Protein AF-A0A1T4N4K0-F1 (afdb_monomer_lite)

Structure (mmCIF, N/CA/C/O backbone):
data_AF-A0A1T4N4K0-F1
#
_entry.id   AF-A0A1T4N4K0-F1
#
loop_
_atom_site.group_PDB
_atom_site.id
_atom_site.type_symbol
_atom_site.label_atom_id
_atom_site.label_alt_id
_atom_site.label_comp_id
_atom_site.label_asym_id
_atom_site.label_entity_id
_atom_site.label_seq_id
_atom_site.pdbx_PDB_ins_code
_atom_site.Cartn_x
_atom_site.Cartn_y
_atom_site.Cartn_z
_atom_site.occupancy
_atom_site.B_iso_or_equiv
_atom_site.auth_seq_id
_atom_site.auth_comp_id
_atom_site.auth_asym_id
_atom_site.auth_atom_id
_atom_site.pdbx_PDB_model_num
ATOM 1 N N . MET A 1 1 ? 16.047 9.410 -32.345 1.00 63.44 1 MET A N 1
ATOM 2 C CA . MET A 1 1 ? 17.255 8.816 -31.727 1.00 63.44 1 MET A CA 1
ATOM 3 C C . MET A 1 1 ? 17.558 7.516 -32.441 1.00 63.44 1 MET A C 1
ATOM 5 O O . MET A 1 1 ? 16.648 6.710 -32.586 1.00 63.44 1 MET A O 1
ATOM 9 N N . LYS A 1 2 ? 18.787 7.338 -32.927 1.00 84.19 2 LYS A N 1
ATOM 10 C CA . LYS A 1 2 ? 19.249 6.075 -33.510 1.00 84.19 2 LYS A CA 1
ATOM 11 C C . LYS A 1 2 ? 19.879 5.266 -32.375 1.00 84.19 2 LYS A C 1
ATOM 13 O O . LYS A 1 2 ? 20.742 5.797 -31.690 1.00 84.19 2 LYS A O 1
ATOM 18 N N . ILE A 1 3 ? 19.376 4.059 -32.125 1.00 88.56 3 ILE A N 1
ATOM 19 C CA . ILE A 1 3 ? 19.920 3.166 -31.094 1.00 88.56 3 ILE A CA 1
ATOM 20 C C . ILE A 1 3 ? 21.152 2.488 -31.689 1.00 88.56 3 ILE A C 1
ATOM 22 O O . ILE A 1 3 ? 21.042 1.756 -32.675 1.00 88.56 3 ILE A O 1
ATOM 26 N N . GLU A 1 4 ? 22.315 2.756 -31.111 1.00 93.56 4 GLU A N 1
ATOM 27 C CA . GLU A 1 4 ? 23.587 2.176 -31.536 1.00 93.56 4 GLU A CA 1
ATOM 28 C C . GLU A 1 4 ? 23.813 0.802 -30.879 1.00 93.56 4 GLU A C 1
ATOM 30 O O . GLU A 1 4 ? 23.153 0.420 -29.909 1.00 93.56 4 GLU A O 1
ATOM 35 N N . LYS A 1 5 ? 24.793 0.030 -31.368 1.00 90.31 5 LYS A N 1
ATOM 36 C CA . LYS A 1 5 ? 25.107 -1.308 -30.818 1.00 90.31 5 LYS A CA 1
ATOM 37 C C . LYS A 1 5 ? 25.451 -1.275 -29.318 1.00 90.31 5 LYS A C 1
ATOM 39 O O . LYS A 1 5 ? 25.153 -2.219 -28.590 1.00 90.31 5 LYS A O 1
ATOM 44 N N . ARG A 1 6 ? 26.055 -0.178 -28.847 1.00 91.81 6 ARG A N 1
ATOM 45 C CA . ARG A 1 6 ? 26.357 0.049 -27.424 1.00 91.81 6 ARG A CA 1
ATOM 46 C C . ARG A 1 6 ? 25.089 0.228 -26.584 1.00 91.81 6 ARG A C 1
ATOM 48 O O . ARG A 1 6 ? 25.030 -0.276 -25.466 1.00 91.81 6 ARG A O 1
ATOM 55 N N . ASP A 1 7 ? 24.076 0.885 -27.136 1.00 92.31 7 ASP A N 1
ATOM 56 C CA . ASP A 1 7 ? 22.807 1.118 -26.446 1.00 92.31 7 ASP A CA 1
ATOM 57 C C . ASP A 1 7 ? 22.040 -0.198 -26.277 1.00 92.31 7 ASP A C 1
ATOM 59 O O . ASP A 1 7 ? 21.467 -0.447 -25.221 1.00 92.31 7 ASP A O 1
ATOM 63 N N . TRP A 1 8 ? 22.118 -1.098 -27.264 1.00 94.69 8 TRP A N 1
ATOM 64 C CA . TRP A 1 8 ? 21.574 -2.456 -27.154 1.00 94.69 8 TRP A CA 1
ATOM 65 C C . TRP A 1 8 ? 22.189 -3.261 -26.009 1.00 94.69 8 TRP A C 1
ATOM 67 O O . TRP A 1 8 ? 21.462 -3.944 -25.288 1.00 94.69 8 TRP A O 1
ATOM 77 N N . PHE A 1 9 ? 23.506 -3.160 -25.805 1.00 95.25 9 PHE A N 1
ATOM 78 C CA . PHE A 1 9 ? 24.168 -3.822 -24.678 1.00 95.25 9 PHE A CA 1
ATOM 79 C C . PHE A 1 9 ? 23.687 -3.259 -23.334 1.00 95.25 9 PHE A C 1
ATOM 81 O O . PHE A 1 9 ? 23.396 -4.016 -22.409 1.00 95.25 9 PHE A O 1
ATOM 88 N N . PHE A 1 10 ? 23.536 -1.936 -23.241 1.00 95.56 10 PHE A N 1
ATOM 89 C CA . PHE A 1 10 ? 23.017 -1.289 -22.037 1.00 95.56 10 PHE A CA 1
ATOM 90 C C . PHE A 1 10 ? 21.560 -1.681 -21.752 1.00 95.56 10 PHE A C 1
ATOM 92 O O . PHE A 1 10 ? 21.225 -2.034 -20.622 1.00 95.56 10 PHE A O 1
ATOM 99 N N . ILE A 1 11 ? 20.702 -1.696 -22.777 1.00 96.38 11 ILE A N 1
ATOM 100 C CA . ILE A 1 11 ? 19.305 -2.133 -22.655 1.00 96.38 11 ILE A CA 1
ATOM 101 C C . ILE A 1 11 ? 19.243 -3.594 -22.196 1.00 96.38 11 ILE A C 1
ATOM 103 O O . ILE A 1 11 ? 18.504 -3.904 -21.263 1.00 96.38 11 ILE A O 1
ATOM 107 N N . ALA A 1 12 ? 20.043 -4.482 -22.793 1.00 96.56 12 ALA A N 1
ATOM 108 C CA . ALA A 1 12 ? 20.096 -5.890 -22.402 1.00 96.56 12 ALA A CA 1
ATOM 109 C C . ALA A 1 12 ? 20.512 -6.063 -20.930 1.00 96.56 12 ALA A C 1
ATOM 111 O O . ALA A 1 12 ? 19.898 -6.850 -20.204 1.00 96.56 12 ALA A O 1
ATOM 112 N N . LEU A 1 13 ? 21.497 -5.289 -20.462 1.00 97.19 13 LEU A N 1
ATOM 113 C CA . LEU A 1 13 ? 21.915 -5.288 -19.060 1.00 97.19 13 LEU A CA 1
ATOM 114 C C . LEU A 1 13 ? 20.778 -4.839 -18.129 1.00 97.19 13 LEU A C 1
ATOM 116 O O . LEU A 1 13 ? 20.490 -5.519 -17.144 1.00 97.19 13 LEU A O 1
ATOM 120 N N . VAL A 1 14 ? 20.098 -3.736 -18.454 1.00 97.50 14 VAL A N 1
ATOM 121 C CA . VAL A 1 14 ? 18.969 -3.221 -17.659 1.00 97.50 14 VAL A CA 1
ATOM 122 C C . VAL A 1 14 ? 17.832 -4.241 -17.592 1.00 97.50 14 VAL A C 1
ATOM 124 O O . VAL A 1 14 ? 17.326 -4.519 -16.505 1.00 97.50 14 VAL A O 1
ATOM 127 N N . VAL A 1 15 ? 17.459 -4.843 -18.724 1.00 97.75 15 VAL A N 1
ATOM 128 C CA . VAL A 1 15 ? 16.416 -5.881 -18.780 1.00 97.75 15 VAL A CA 1
ATOM 129 C C . VAL A 1 15 ? 16.810 -7.097 -17.942 1.00 97.75 15 VAL A C 1
ATOM 131 O O . VAL A 1 15 ? 15.979 -7.610 -17.195 1.00 97.75 15 VAL A O 1
ATOM 134 N N . THR A 1 16 ? 18.075 -7.519 -18.001 1.00 97.81 16 THR A N 1
ATOM 135 C CA . THR A 1 16 ? 18.582 -8.649 -17.207 1.00 97.81 16 THR A CA 1
ATOM 136 C C . THR A 1 16 ? 18.484 -8.365 -15.710 1.00 97.81 16 THR A C 1
ATOM 138 O O . THR A 1 16 ? 17.950 -9.182 -14.960 1.00 97.81 16 THR A O 1
ATOM 141 N N . ILE A 1 17 ? 18.936 -7.187 -15.270 1.00 97.69 17 ILE A N 1
ATOM 142 C CA . ILE A 1 17 ? 18.845 -6.770 -13.865 1.00 97.69 17 ILE A CA 1
ATOM 143 C C . ILE A 1 17 ? 17.378 -6.739 -13.410 1.00 97.69 17 ILE A C 1
ATOM 145 O O . ILE A 1 17 ? 17.048 -7.305 -12.367 1.00 97.69 17 ILE A O 1
ATOM 149 N N . LEU A 1 18 ? 16.481 -6.139 -14.199 1.00 97.19 18 LEU A N 1
ATOM 150 C CA . LEU A 1 18 ? 15.049 -6.087 -13.884 1.00 97.19 18 LEU A CA 1
ATOM 151 C C . LEU A 1 18 ? 14.425 -7.486 -13.786 1.00 97.19 18 LEU A C 1
ATOM 153 O O . LEU A 1 18 ? 13.670 -7.743 -12.848 1.00 97.19 18 LEU A O 1
ATOM 157 N N . ALA A 1 19 ? 14.763 -8.397 -14.700 1.00 96.25 19 ALA A N 1
ATOM 158 C CA . ALA A 1 19 ? 14.277 -9.775 -14.671 1.00 96.25 19 ALA A CA 1
ATOM 159 C C . ALA A 1 19 ? 14.708 -10.504 -13.388 1.00 96.25 19 ALA A C 1
ATOM 161 O O . ALA A 1 19 ? 13.880 -11.161 -12.752 1.00 96.25 19 ALA A O 1
ATOM 162 N N . ILE A 1 20 ? 15.965 -10.329 -12.958 1.00 96.88 20 ILE A N 1
ATOM 163 C CA . ILE A 1 20 ? 16.469 -10.890 -11.696 1.00 96.88 20 ILE A CA 1
ATOM 164 C C . ILE A 1 20 ? 15.688 -10.324 -10.509 1.00 96.88 20 ILE A C 1
ATOM 166 O O . ILE A 1 20 ? 15.195 -11.095 -9.687 1.00 96.88 20 ILE A O 1
ATOM 170 N N . PHE A 1 21 ? 15.523 -8.998 -10.428 1.00 95.00 21 PHE A N 1
ATOM 171 C CA . PHE A 1 21 ? 14.765 -8.365 -9.342 1.00 95.00 21 PHE A CA 1
ATOM 172 C C . PHE A 1 21 ? 13.329 -8.884 -9.258 1.00 95.00 21 PHE A C 1
ATOM 174 O O . PHE A 1 21 ? 12.842 -9.168 -8.162 1.00 95.00 21 PHE A O 1
ATOM 181 N N . ILE A 1 22 ? 12.658 -9.045 -10.399 1.00 90.75 22 ILE A N 1
ATOM 182 C CA . ILE A 1 22 ? 11.299 -9.590 -10.448 1.00 90.75 22 ILE A CA 1
ATOM 183 C C . ILE A 1 22 ? 11.293 -11.038 -9.943 1.00 90.75 22 ILE A C 1
ATOM 185 O O . ILE A 1 22 ? 10.469 -11.364 -9.086 1.00 90.75 22 ILE A O 1
ATOM 189 N N . ALA A 1 23 ? 12.244 -11.867 -10.387 1.00 91.94 23 ALA A N 1
ATOM 190 C CA . ALA A 1 23 ? 12.350 -13.268 -9.982 1.00 91.94 23 ALA A CA 1
ATOM 191 C C . ALA A 1 23 ? 12.575 -13.444 -8.466 1.00 91.94 23 ALA A C 1
ATOM 193 O O . ALA A 1 23 ? 12.012 -14.363 -7.872 1.00 91.94 23 ALA A O 1
ATOM 194 N N . ILE A 1 24 ? 13.342 -12.554 -7.823 1.00 92.88 24 ILE A N 1
ATOM 195 C CA . ILE A 1 24 ? 13.648 -12.644 -6.381 1.00 92.88 24 ILE A CA 1
ATOM 196 C C . ILE A 1 24 ? 12.666 -11.887 -5.474 1.00 92.88 24 ILE A C 1
ATOM 198 O O . ILE A 1 24 ? 12.667 -12.118 -4.265 1.00 92.88 24 ILE A O 1
ATOM 202 N N . SER A 1 25 ? 11.838 -10.984 -6.015 1.00 84.19 25 SER A N 1
ATOM 203 C CA . SER A 1 25 ? 10.990 -10.083 -5.208 1.00 84.19 25 SER A CA 1
ATOM 204 C C . SER A 1 25 ? 9.980 -10.802 -4.299 1.00 84.19 25 SER A C 1
ATOM 206 O O . SER A 1 25 ? 9.614 -10.271 -3.249 1.00 84.19 25 SER A O 1
ATOM 208 N N . GLY A 1 26 ? 9.596 -12.038 -4.643 1.00 79.81 26 GLY A N 1
ATOM 209 C CA . GLY A 1 26 ? 8.751 -12.902 -3.818 1.00 79.81 26 GLY A CA 1
ATOM 210 C C . GLY A 1 26 ? 7.329 -12.368 -3.591 1.00 79.81 26 GLY A C 1
ATOM 211 O O . GLY A 1 26 ? 6.919 -11.336 -4.115 1.00 79.81 26 GLY A O 1
ATOM 212 N N . LYS A 1 27 ? 6.538 -13.105 -2.800 1.00 75.12 27 LYS A N 1
ATOM 213 C CA . LYS A 1 27 ? 5.199 -12.668 -2.365 1.00 75.12 27 LYS A CA 1
ATOM 214 C C . LYS A 1 27 ? 5.298 -11.771 -1.132 1.00 75.12 27 LYS A C 1
ATOM 216 O O . LYS A 1 27 ? 6.215 -11.906 -0.321 1.00 75.12 27 LYS A O 1
ATOM 221 N N . GLU A 1 28 ? 4.316 -10.887 -0.970 1.00 73.00 28 GLU A N 1
ATOM 222 C CA . GLU A 1 28 ? 4.178 -10.058 0.228 1.00 73.00 28 GLU A CA 1
ATOM 223 C C . GLU A 1 28 ? 4.105 -10.938 1.479 1.00 73.00 28 GLU A C 1
ATOM 225 O O . GLU A 1 28 ? 3.283 -11.847 1.564 1.00 73.00 28 GLU A O 1
ATOM 230 N N . LYS A 1 29 ? 4.985 -10.678 2.449 1.00 78.25 29 LYS A N 1
ATOM 231 C CA . LYS A 1 29 ? 5.087 -11.479 3.682 1.00 78.25 29 LYS A CA 1
ATOM 232 C C . LYS A 1 29 ? 4.242 -10.928 4.834 1.00 78.25 29 LYS A C 1
ATOM 234 O O . LYS A 1 29 ? 4.162 -11.534 5.897 1.00 78.25 29 LYS A O 1
ATOM 239 N N . THR A 1 30 ? 3.660 -9.750 4.656 1.00 87.88 30 THR A N 1
ATOM 240 C CA . THR A 1 30 ? 2.992 -8.973 5.700 1.00 87.88 30 THR A CA 1
ATOM 241 C C . THR A 1 30 ? 1.481 -9.168 5.640 1.00 87.88 30 THR A C 1
ATOM 243 O O . THR A 1 30 ? 0.903 -9.388 4.579 1.00 87.88 30 THR A O 1
ATOM 246 N N . LYS A 1 31 ? 0.814 -9.075 6.796 1.00 91.12 31 LYS A N 1
ATOM 247 C CA . LYS A 1 31 ? -0.653 -9.126 6.846 1.00 91.12 31 LYS A CA 1
ATOM 248 C C . LYS A 1 31 ? -1.236 -7.809 6.317 1.00 91.12 31 LYS A C 1
ATOM 250 O O . LYS A 1 31 ? -0.781 -6.755 6.772 1.00 91.12 31 LYS A O 1
ATOM 255 N N . PRO A 1 32 ? -2.218 -7.830 5.403 1.00 93.94 32 PRO A N 1
ATOM 256 C CA . PRO A 1 32 ? -2.890 -6.612 4.976 1.00 93.94 32 PRO A CA 1
ATOM 257 C C . PRO A 1 32 ? -3.758 -6.032 6.099 1.00 93.94 32 PRO A C 1
ATOM 259 O O . PRO A 1 32 ? -4.100 -6.723 7.062 1.00 93.94 32 PRO A O 1
ATOM 262 N N . VAL A 1 33 ? -4.133 -4.761 5.961 1.00 93.94 33 VAL A N 1
ATOM 263 C CA . VAL A 1 33 ? -5.101 -4.127 6.866 1.00 93.94 33 VAL A CA 1
ATOM 264 C C . VAL A 1 33 ? -6.486 -4.722 6.593 1.00 93.94 33 VAL A C 1
ATOM 266 O O . VAL A 1 33 ? -6.910 -4.717 5.437 1.00 93.94 33 VAL A O 1
ATOM 269 N N . PRO A 1 34 ? -7.225 -5.209 7.603 1.00 93.50 34 PRO A N 1
ATOM 270 C CA . PRO A 1 34 ? -8.572 -5.733 7.395 1.00 93.50 34 PRO A CA 1
ATOM 271 C C . PRO A 1 34 ? -9.495 -4.667 6.799 1.00 93.50 34 PRO A C 1
ATOM 273 O O . PRO A 1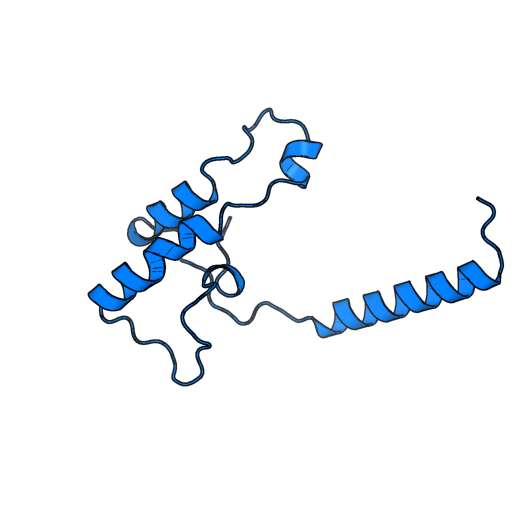 34 ? -9.488 -3.533 7.262 1.00 93.50 34 PRO A O 1
ATOM 276 N N . ASN A 1 35 ? -10.311 -5.011 5.804 1.00 93.31 35 ASN A N 1
ATOM 277 C CA . ASN A 1 35 ? -11.380 -4.127 5.333 1.00 93.31 35 ASN A CA 1
ATOM 278 C C . ASN A 1 35 ? -12.675 -4.468 6.075 1.00 93.31 35 ASN A C 1
ATOM 280 O O . ASN A 1 35 ? -13.480 -5.276 5.622 1.00 93.31 35 ASN A O 1
ATOM 284 N N . ASN A 1 36 ? -12.814 -3.922 7.282 1.00 94.38 36 ASN A N 1
ATOM 285 C CA . ASN A 1 36 ? -13.974 -4.122 8.145 1.00 94.38 36 ASN A CA 1
ATOM 286 C C . ASN A 1 36 ? -14.401 -2.799 8.794 1.00 94.38 36 ASN A C 1
ATOM 288 O O . ASN A 1 36 ? -13.729 -1.777 8.645 1.00 94.38 36 ASN A O 1
ATOM 292 N N . ALA A 1 37 ? -15.510 -2.824 9.536 1.00 95.25 37 ALA A N 1
ATOM 293 C CA . ALA A 1 37 ? -16.062 -1.635 10.185 1.00 95.25 37 ALA A CA 1
ATOM 294 C C . ALA A 1 37 ? -15.030 -0.892 11.057 1.00 95.25 37 ALA A C 1
ATOM 296 O O . ALA A 1 37 ? -14.952 0.331 10.997 1.00 95.25 37 ALA A O 1
ATOM 297 N N . THR A 1 38 ? -14.180 -1.618 11.791 1.00 94.75 38 THR A N 1
ATOM 298 C CA . THR A 1 38 ? -13.143 -1.042 12.664 1.00 94.75 38 THR A CA 1
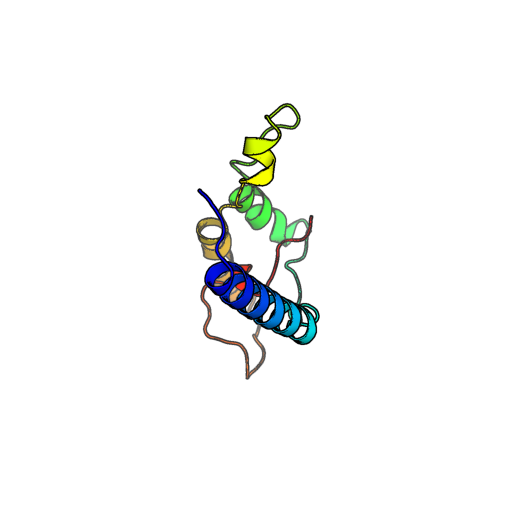ATOM 299 C C . THR A 1 38 ? -12.070 -0.268 11.895 1.00 94.75 38 THR A C 1
ATOM 301 O O . THR A 1 38 ? -11.571 0.741 12.383 1.00 94.75 38 THR A O 1
ATOM 304 N N . HIS A 1 39 ? -11.707 -0.712 10.690 1.00 95.00 39 HIS A N 1
ATOM 305 C CA . HIS A 1 39 ? -10.623 -0.111 9.902 1.00 95.00 39 HIS A CA 1
ATOM 306 C C . HIS A 1 39 ? -11.122 0.824 8.797 1.00 95.00 39 HIS A C 1
ATOM 308 O O . HIS A 1 39 ? -10.311 1.434 8.098 1.00 95.00 39 HIS A O 1
ATOM 314 N N . LYS A 1 40 ? -12.442 0.968 8.636 1.00 94.50 40 LYS A N 1
ATOM 315 C CA . LYS A 1 40 ? -13.067 1.712 7.537 1.00 94.50 40 LYS A CA 1
ATOM 316 C C . LYS A 1 40 ? -12.546 3.146 7.406 1.00 94.50 40 LYS A C 1
ATOM 318 O O . LYS A 1 40 ? -12.242 3.581 6.300 1.00 94.50 40 LYS A O 1
ATOM 323 N N . GLN A 1 41 ? -12.344 3.839 8.527 1.00 93.94 41 GLN A N 1
ATOM 324 C CA . GL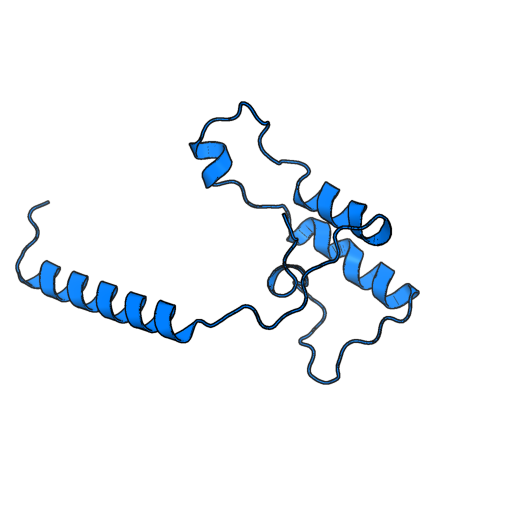N A 1 41 ? -11.808 5.204 8.545 1.00 93.94 41 GLN A CA 1
ATOM 325 C C . GLN A 1 41 ? -10.449 5.314 7.831 1.00 93.94 41 GLN A C 1
ATOM 327 O O . GLN A 1 41 ? -10.199 6.276 7.108 1.00 93.94 41 GLN A O 1
ATOM 332 N N . VAL A 1 42 ? -9.571 4.317 7.978 1.00 94.81 42 VAL A N 1
ATOM 333 C CA . VAL A 1 42 ? -8.253 4.303 7.319 1.00 94.81 42 VAL A CA 1
ATOM 334 C C . VAL A 1 42 ? -8.416 4.217 5.798 1.00 94.81 42 VAL A C 1
ATOM 336 O O . VAL A 1 42 ? -7.713 4.910 5.062 1.00 94.81 42 VAL A O 1
ATOM 339 N N . TYR A 1 43 ? -9.371 3.414 5.319 1.00 95.12 43 TYR A N 1
ATOM 340 C CA . TYR A 1 43 ? -9.696 3.310 3.895 1.00 95.12 43 TYR A CA 1
ATOM 341 C C . TYR A 1 43 ? -10.287 4.608 3.354 1.00 95.12 43 TYR A C 1
ATOM 343 O O . TYR A 1 43 ? -9.822 5.108 2.331 1.00 95.12 43 TYR A O 1
ATOM 351 N N . GLU A 1 44 ? -11.260 5.185 4.055 1.00 94.56 44 GLU A N 1
ATOM 352 C CA . GLU A 1 44 ? -11.908 6.434 3.648 1.00 94.56 44 GLU A CA 1
ATOM 353 C C . GLU A 1 44 ? -10.890 7.573 3.522 1.00 94.56 44 GLU A C 1
ATOM 355 O O . GLU A 1 44 ? -10.884 8.287 2.522 1.00 94.56 44 GLU A O 1
ATOM 360 N N . ILE A 1 45 ? -9.958 7.697 4.469 1.00 94.62 45 ILE A N 1
ATOM 361 C CA . ILE A 1 45 ? -8.911 8.726 4.419 1.00 94.62 45 ILE A CA 1
ATOM 362 C C . ILE A 1 45 ? -7.911 8.439 3.296 1.00 94.62 45 ILE A C 1
ATOM 364 O O . ILE A 1 45 ? -7.560 9.346 2.538 1.00 94.62 45 ILE A O 1
ATOM 368 N N . ALA A 1 46 ? -7.475 7.186 3.140 1.00 95.19 46 ALA A N 1
ATOM 369 C CA . ALA A 1 46 ? -6.525 6.819 2.094 1.00 95.19 46 ALA A CA 1
ATOM 370 C C . ALA A 1 46 ? -7.095 7.037 0.681 1.00 95.19 46 ALA A C 1
ATOM 372 O O . ALA A 1 46 ? -6.351 7.427 -0.223 1.00 95.19 46 ALA A O 1
ATOM 373 N N . TYR A 1 47 ? -8.396 6.809 0.489 1.00 94.00 47 TYR A N 1
ATOM 374 C CA . TYR A 1 47 ? -9.076 6.894 -0.805 1.00 94.00 47 TYR A CA 1
ATOM 375 C C . TYR A 1 47 ? -9.964 8.135 -0.964 1.00 94.00 47 TYR A C 1
ATOM 377 O O . TYR A 1 47 ? -10.657 8.249 -1.970 1.00 94.00 47 TYR A O 1
ATOM 385 N N . LYS A 1 48 ? -9.898 9.109 -0.047 1.00 93.56 48 LYS A N 1
ATOM 386 C CA . LYS A 1 48 ? -10.721 10.334 -0.083 1.00 93.56 48 LYS A CA 1
ATOM 387 C C . LYS A 1 48 ? -10.656 11.079 -1.422 1.00 93.56 48 LYS A C 1
ATOM 389 O O . LYS A 1 48 ? -11.646 11.646 -1.863 1.00 93.56 48 LYS A O 1
ATOM 394 N N . ASN A 1 49 ? -9.490 11.060 -2.068 1.00 91.88 49 ASN A N 1
ATOM 395 C CA . ASN A 1 49 ? -9.238 11.728 -3.348 1.00 91.88 49 ASN A CA 1
ATOM 396 C C . ASN A 1 49 ? -9.201 10.744 -4.529 1.00 91.88 49 ASN A C 1
ATOM 398 O O . ASN A 1 49 ? -8.573 11.032 -5.553 1.00 91.88 49 ASN A O 1
ATOM 402 N N . ALA A 1 50 ? -9.791 9.555 -4.373 1.00 92.44 50 ALA A N 1
ATOM 403 C CA . ALA A 1 50 ? -9.835 8.569 -5.438 1.00 92.44 50 ALA A CA 1
ATOM 404 C C . ALA A 1 50 ? -10.575 9.140 -6.659 1.00 92.44 50 ALA A C 1
ATOM 406 O O . ALA A 1 50 ? -11.584 9.832 -6.510 1.00 92.44 50 ALA A O 1
ATOM 407 N N . PRO A 1 51 ? -10.074 8.886 -7.879 1.00 92.88 51 PRO A N 1
ATOM 408 C CA . PRO A 1 51 ? -10.764 9.301 -9.086 1.00 92.88 51 PRO A CA 1
ATOM 409 C C . PRO A 1 51 ? -12.141 8.636 -9.169 1.00 92.88 51 PRO A C 1
ATOM 411 O O . PRO A 1 51 ? -12.283 7.452 -8.866 1.00 92.88 51 PRO A O 1
ATOM 414 N N . ALA A 1 52 ? -13.136 9.400 -9.619 1.00 90.81 52 ALA A N 1
ATOM 415 C CA . ALA A 1 52 ? -14.478 8.898 -9.872 1.00 90.81 52 ALA A CA 1
ATOM 416 C C . ALA A 1 52 ? -14.487 7.804 -10.959 1.00 90.81 52 ALA A C 1
ATOM 418 O O . ALA A 1 52 ? -13.527 7.631 -11.724 1.00 90.81 52 ALA A O 1
ATOM 419 N N . ALA A 1 53 ? -15.583 7.044 -11.021 1.00 89.94 53 ALA A N 1
ATOM 420 C CA . ALA A 1 53 ? -15.726 5.910 -11.934 1.00 89.94 53 ALA A CA 1
ATOM 421 C C . ALA A 1 53 ? -15.622 6.313 -13.417 1.00 89.94 53 ALA A C 1
ATOM 423 O O . ALA A 1 53 ? -15.174 5.512 -14.235 1.00 89.94 53 ALA A O 1
ATOM 424 N N . ASP A 1 54 ? -15.937 7.560 -13.753 1.00 94.25 54 ASP A N 1
ATOM 425 C CA . ASP A 1 54 ? -15.873 8.168 -15.086 1.00 94.25 54 ASP A CA 1
ATOM 426 C C . ASP A 1 54 ? -14.526 8.854 -15.395 1.00 94.25 54 ASP A C 1
ATOM 428 O O . ASP A 1 54 ? -14.288 9.282 -16.522 1.00 94.25 54 ASP A O 1
ATOM 432 N N . ALA A 1 55 ? -13.602 8.928 -14.431 1.00 93.00 55 ALA A N 1
ATOM 433 C CA . ALA A 1 55 ? -12.322 9.597 -14.638 1.00 93.00 55 ALA A CA 1
ATOM 434 C C . ALA A 1 55 ? -11.482 8.940 -15.749 1.00 93.00 55 ALA A C 1
ATOM 436 O O . ALA A 1 55 ? -11.532 7.721 -15.966 1.00 93.00 55 ALA A O 1
ATOM 437 N N . SER A 1 56 ? -10.641 9.755 -16.396 1.00 94.81 56 SER A N 1
ATOM 438 C CA . SER A 1 56 ? -9.745 9.309 -17.465 1.00 94.81 56 SER A CA 1
ATOM 439 C C . SER A 1 56 ? -8.821 8.172 -17.020 1.00 94.81 56 SER A C 1
ATOM 441 O O . SER A 1 56 ? -8.417 8.076 -15.854 1.00 94.81 56 SER A O 1
ATOM 443 N N . LEU A 1 57 ? -8.439 7.324 -17.981 1.00 94.00 57 LEU A N 1
ATOM 444 C CA . LEU A 1 57 ? -7.539 6.194 -17.742 1.00 94.00 57 LEU A CA 1
ATOM 445 C C . LEU A 1 57 ? -6.218 6.649 -17.110 1.00 94.00 57 LEU A C 1
ATOM 447 O O . LEU A 1 57 ? -5.732 6.015 -16.179 1.00 94.00 57 LEU A O 1
ATOM 451 N N . PHE A 1 58 ? -5.688 7.793 -17.554 1.00 94.06 58 PHE A N 1
ATOM 452 C CA . PHE A 1 58 ? -4.469 8.377 -17.002 1.00 94.06 58 PHE A CA 1
ATOM 453 C C . PHE A 1 58 ? -4.625 8.713 -15.510 1.00 94.06 58 PHE A C 1
ATOM 455 O O . PHE A 1 58 ? -3.802 8.310 -14.691 1.00 94.06 58 PHE A O 1
ATOM 462 N N . LYS A 1 59 ? -5.722 9.369 -15.110 1.00 92.62 59 LYS A N 1
ATOM 463 C CA . LYS A 1 59 ? -5.941 9.732 -13.700 1.00 92.62 59 LYS A CA 1
ATOM 464 C C . LYS A 1 59 ? -6.087 8.500 -12.800 1.00 92.62 59 LYS A C 1
ATOM 466 O O . LYS A 1 59 ? -5.601 8.511 -11.674 1.00 92.62 59 LYS A O 1
ATOM 471 N N . LYS A 1 60 ? -6.709 7.429 -13.301 1.00 92.44 60 LYS A N 1
ATOM 472 C CA . LYS A 1 60 ? -6.822 6.142 -12.592 1.00 92.44 60 LYS A CA 1
ATOM 473 C C . LYS A 1 60 ? -5.480 5.415 -12.488 1.00 92.44 60 LYS A C 1
ATOM 475 O O . LYS A 1 60 ? -5.154 4.918 -11.414 1.00 92.44 60 LYS A O 1
ATOM 480 N N . ALA A 1 61 ? -4.699 5.384 -13.569 1.00 91.69 61 ALA A N 1
ATOM 481 C CA . ALA A 1 61 ? -3.411 4.690 -13.622 1.00 91.69 61 ALA A CA 1
ATOM 482 C C . ALA A 1 61 ? -2.362 5.309 -12.686 1.00 91.69 61 ALA A C 1
ATOM 484 O O . ALA A 1 61 ? -1.570 4.587 -12.084 1.00 91.69 61 ALA A O 1
ATOM 485 N N . PHE A 1 62 ? -2.381 6.635 -12.529 1.00 92.62 62 PHE A N 1
ATOM 486 C CA . PHE A 1 62 ? -1.411 7.365 -11.706 1.00 92.62 62 PHE A CA 1
ATOM 487 C C . PHE A 1 62 ? -1.941 7.769 -10.322 1.00 92.62 62 PHE A C 1
ATOM 489 O O . PHE A 1 62 ? -1.243 8.455 -9.571 1.00 92.62 62 PHE A O 1
ATOM 496 N N . PHE A 1 63 ? -3.147 7.337 -9.944 1.00 92.31 63 PHE A N 1
ATOM 497 C CA . PHE A 1 63 ? -3.676 7.598 -8.610 1.00 92.31 63 PHE A CA 1
ATOM 498 C C . PHE A 1 63 ? -2.868 6.862 -7.533 1.00 92.31 63 PHE A C 1
ATOM 500 O O . PHE A 1 63 ? -2.558 5.675 -7.646 1.00 92.31 63 PHE A O 1
ATOM 507 N N . ARG A 1 64 ? -2.558 7.569 -6.441 1.00 91.50 64 ARG A N 1
ATOM 508 C CA . ARG A 1 64 ? -1.860 7.020 -5.275 1.00 91.50 64 ARG A CA 1
ATOM 509 C C . ARG A 1 64 ? -2.676 7.335 -4.019 1.00 91.50 64 ARG A C 1
ATOM 511 O O . ARG A 1 64 ? -2.909 8.514 -3.760 1.00 91.50 64 ARG A O 1
ATOM 518 N N . PRO A 1 65 ? -3.073 6.325 -3.223 1.00 91.69 65 PRO A N 1
ATOM 519 C CA . PRO A 1 65 ? -3.782 6.561 -1.971 1.00 91.69 65 PRO A CA 1
ATOM 520 C C . PRO A 1 65 ? -2.966 7.428 -1.005 1.00 91.69 65 PRO A C 1
ATOM 522 O O . PRO A 1 65 ? -1.737 7.297 -0.930 1.00 91.69 65 PRO A O 1
ATOM 525 N N . ALA A 1 66 ? -3.648 8.253 -0.213 1.00 93.19 66 ALA A N 1
ATOM 526 C CA . ALA A 1 66 ? -3.073 9.131 0.809 1.00 93.19 66 ALA A CA 1
ATOM 527 C C . ALA A 1 66 ? -2.639 8.347 2.067 1.00 93.19 66 ALA A C 1
ATOM 529 O O . ALA A 1 66 ? -3.100 8.580 3.183 1.00 93.19 66 ALA A O 1
ATOM 530 N N . LYS A 1 67 ? -1.730 7.380 1.887 1.00 93.25 67 LYS A N 1
ATOM 531 C CA . LYS A 1 67 ? -1.2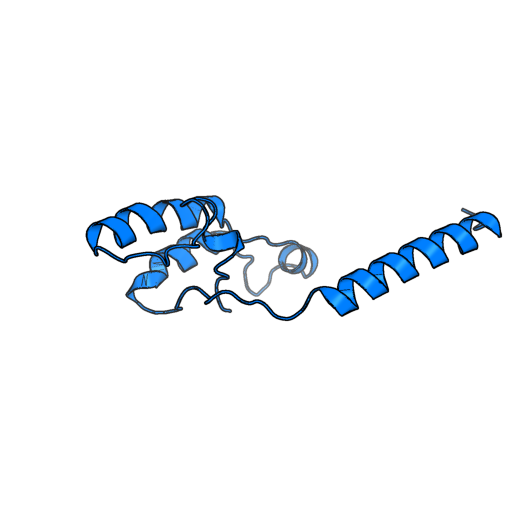89 6.441 2.933 1.00 93.25 67 LYS A CA 1
ATOM 5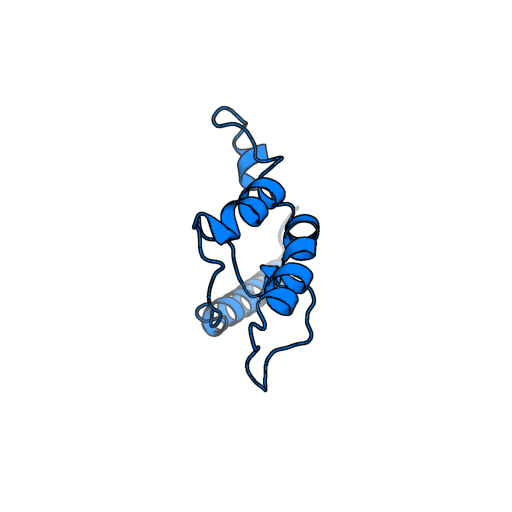32 C C . LYS A 1 67 ? -0.727 7.136 4.178 1.00 93.25 67 LYS A C 1
ATOM 534 O O . LYS A 1 67 ? -1.022 6.721 5.289 1.00 93.25 67 LYS A O 1
ATOM 539 N N . LYS A 1 68 ? 0.055 8.202 3.984 1.00 92.69 68 LYS A N 1
ATOM 540 C CA . LYS A 1 68 ? 0.681 8.961 5.080 1.00 92.69 68 LYS A CA 1
ATOM 541 C C . LYS A 1 68 ? -0.333 9.647 5.994 1.00 92.69 68 LYS A C 1
ATOM 543 O O . LYS A 1 68 ? -0.060 9.839 7.171 1.00 92.69 68 LYS A O 1
ATOM 548 N N . ASP A 1 69 ? -1.482 10.039 5.455 1.00 93.19 69 ASP A N 1
ATOM 549 C CA . ASP A 1 69 ? -2.531 10.663 6.258 1.00 93.19 69 ASP A CA 1
ATOM 550 C C . ASP A 1 69 ? -3.367 9.610 6.977 1.00 93.19 69 ASP A C 1
ATOM 552 O O . ASP A 1 69 ? -3.681 9.774 8.151 1.00 93.19 69 ASP A O 1
ATOM 556 N N . ALA A 1 70 ? -3.648 8.492 6.308 1.00 93.94 70 ALA A N 1
ATOM 557 C CA . ALA A 1 70 ? -4.398 7.386 6.887 1.00 93.94 70 ALA A CA 1
ATOM 558 C C . ALA A 1 70 ? -3.645 6.672 8.029 1.00 93.94 70 ALA A C 1
ATOM 560 O O . ALA A 1 70 ? -4.263 6.241 9.000 1.00 93.94 70 ALA A O 1
ATOM 561 N N . GLU A 1 71 ? -2.315 6.567 7.963 1.00 93.81 71 GLU A N 1
ATOM 562 C CA . GLU A 1 71 ? -1.527 5.855 8.982 1.00 93.81 71 GLU A CA 1
ATOM 563 C C . GLU A 1 71 ? -1.394 6.597 10.324 1.00 93.81 71 GLU A C 1
ATOM 565 O O . GLU A 1 71 ? -1.082 5.968 11.334 1.00 93.81 71 GLU A O 1
ATOM 570 N N . LYS A 1 72 ? -1.709 7.900 10.375 1.00 92.88 72 LYS A N 1
ATOM 571 C CA . LYS A 1 72 ? -1.727 8.698 11.620 1.00 92.88 72 LYS A CA 1
ATOM 572 C C . LYS A 1 72 ? -2.717 8.161 12.663 1.00 92.88 72 LYS A C 1
ATOM 574 O O . LYS A 1 72 ? -2.561 8.423 13.850 1.00 92.88 72 LYS A O 1
ATOM 579 N N . PHE A 1 73 ? -3.719 7.398 12.229 1.00 91.44 73 PHE A N 1
ATOM 580 C CA . PHE A 1 73 ? -4.761 6.832 13.089 1.00 91.44 73 PHE A CA 1
ATOM 581 C C . PHE A 1 73 ? -4.411 5.440 13.631 1.00 91.44 73 PHE A C 1
ATOM 583 O O . PHE A 1 73 ? -5.067 4.962 14.556 1.00 91.44 73 PHE A O 1
ATOM 590 N N . CYS A 1 74 ? -3.380 4.787 13.084 1.00 92.81 74 CYS A N 1
ATOM 591 C CA . CYS A 1 74 ? -3.024 3.422 13.462 1.00 92.81 74 CYS A CA 1
ATOM 592 C C . CYS A 1 74 ? -2.472 3.358 14.889 1.00 92.81 74 CYS A C 1
ATOM 594 O O . CYS A 1 74 ? -2.990 2.607 15.712 1.00 92.81 74 CYS A O 1
ATOM 596 N N . GLU A 1 75 ? -1.434 4.143 15.188 1.00 90.75 75 GLU A N 1
ATOM 597 C CA . GLU A 1 75 ? -0.748 4.076 16.481 1.00 90.75 75 GLU A CA 1
ATOM 598 C C . GLU A 1 75 ? -1.652 4.443 17.668 1.00 90.75 75 GLU A C 1
ATOM 600 O O . GLU A 1 75 ? -1.700 3.636 18.598 1.00 90.75 75 GLU A O 1
ATOM 605 N N . PRO A 1 76 ? -2.424 5.551 17.651 1.00 90.56 76 PRO A N 1
ATOM 606 C CA . PRO A 1 76 ? -3.303 5.892 18.769 1.00 90.56 76 PRO A CA 1
ATOM 607 C C . PRO A 1 76 ? -4.323 4.788 19.075 1.00 90.56 76 PRO A C 1
ATOM 609 O O . PRO A 1 76 ? -4.445 4.359 20.220 1.00 90.56 76 PRO A O 1
ATOM 612 N N . CYS A 1 77 ? -4.996 4.264 18.046 1.00 91.62 77 CYS A N 1
ATOM 613 C CA . CYS A 1 77 ? -6.011 3.224 18.209 1.00 91.62 77 CYS A CA 1
ATOM 614 C C . CYS A 1 77 ? -5.399 1.880 18.649 1.00 91.62 77 CYS A C 1
ATOM 616 O O . CYS A 1 77 ? -5.900 1.233 19.571 1.00 91.62 77 CYS A O 1
ATOM 618 N N . HIS A 1 78 ? -4.285 1.458 18.041 1.00 92.06 78 HIS A N 1
ATOM 619 C CA . HIS A 1 78 ? -3.622 0.202 18.409 1.00 92.06 78 HIS A CA 1
ATOM 620 C C . HIS A 1 78 ? -3.006 0.261 19.813 1.00 92.06 78 HIS A C 1
ATOM 622 O O . HIS A 1 78 ? -3.013 -0.750 20.515 1.00 92.06 78 HIS A O 1
ATOM 628 N N . ALA A 1 79 ? -2.499 1.423 20.238 1.00 90.19 79 ALA A N 1
ATOM 629 C CA . ALA A 1 79 ? -1.995 1.627 21.593 1.00 90.19 79 ALA A CA 1
ATOM 630 C C . ALA A 1 79 ? -3.130 1.576 22.627 1.00 90.19 79 ALA A C 1
ATOM 632 O O . ALA A 1 79 ? -3.006 0.861 23.619 1.00 90.19 79 ALA A O 1
ATOM 633 N N . GLN A 1 80 ? -4.252 2.257 22.363 1.00 92.88 80 GLN A N 1
ATOM 634 C CA . GLN A 1 80 ? -5.441 2.241 23.228 1.00 92.88 80 GLN A CA 1
ATOM 635 C C . GLN A 1 80 ? -6.003 0.829 23.432 1.00 92.88 80 GLN A C 1
ATOM 637 O O . GLN A 1 80 ? -6.385 0.473 24.542 1.00 92.88 80 GLN A O 1
ATOM 642 N N . ASN A 1 81 ? -6.006 0.005 22.381 1.00 90.75 81 ASN A N 1
ATOM 643 C CA . ASN A 1 81 ? -6.491 -1.378 22.433 1.00 90.75 81 ASN A CA 1
ATOM 644 C C . ASN A 1 81 ? -5.402 -2.395 22.826 1.00 90.75 81 ASN A C 1
ATOM 646 O O . ASN A 1 81 ? -5.618 -3.602 22.727 1.00 90.75 81 ASN A O 1
ATOM 650 N N . ASN A 1 82 ? -4.223 -1.923 23.249 1.00 90.56 82 ASN A N 1
ATOM 651 C CA . ASN A 1 82 ? -3.091 -2.743 23.686 1.00 90.56 82 ASN A CA 1
ATOM 652 C C . ASN A 1 82 ? -2.692 -3.845 22.677 1.00 90.56 82 ASN A C 1
ATOM 654 O O . ASN A 1 82 ? -2.335 -4.969 23.046 1.00 90.56 82 ASN A O 1
ATOM 658 N N . ILE A 1 83 ? -2.755 -3.523 21.380 1.00 89.06 83 ILE A N 1
ATOM 659 C CA . ILE A 1 83 ? -2.398 -4.439 20.296 1.00 89.06 83 ILE A CA 1
ATOM 660 C C . ILE A 1 83 ? -0.875 -4.569 20.247 1.00 89.06 83 ILE A C 1
ATOM 662 O O . ILE A 1 83 ? -0.162 -3.705 19.728 1.00 89.06 83 ILE A O 1
ATOM 666 N N . LYS A 1 84 ? -0.365 -5.669 20.807 1.00 86.75 84 LYS A N 1
ATOM 667 C CA . LYS A 1 84 ? 1.071 -5.955 20.841 1.00 86.75 84 LYS A CA 1
ATOM 668 C C . LYS A 1 84 ? 1.580 -6.329 19.454 1.00 86.75 84 LYS A C 1
ATOM 670 O O . LYS A 1 84 ? 1.042 -7.211 18.786 1.00 86.75 84 LYS A O 1
ATOM 675 N N . LEU A 1 85 ? 2.653 -5.663 19.045 1.00 87.12 85 LEU A N 1
ATOM 676 C CA . LEU A 1 85 ? 3.382 -6.009 17.835 1.00 87.12 85 LEU A CA 1
ATOM 677 C C . LEU A 1 85 ? 4.342 -7.176 18.124 1.00 87.12 85 LEU A C 1
ATOM 679 O O . LEU A 1 85 ? 4.795 -7.322 19.262 1.00 87.12 85 LEU A O 1
ATOM 683 N N . PRO A 1 86 ? 4.669 -8.004 17.118 1.00 88.25 86 PRO A N 1
ATOM 684 C CA . PRO A 1 86 ? 5.690 -9.036 17.258 1.00 88.25 86 PRO A CA 1
ATOM 685 C C . PRO A 1 86 ? 7.047 -8.455 17.699 1.00 88.25 86 PRO A C 1
ATOM 687 O O . PRO A 1 86 ? 7.350 -7.318 17.335 1.00 88.25 86 PRO A O 1
ATOM 690 N N . PRO A 1 87 ? 7.909 -9.232 18.385 1.00 88.56 87 PRO A N 1
ATOM 691 C CA . PRO A 1 87 ? 9.213 -8.750 18.861 1.00 88.56 87 PRO A CA 1
ATOM 692 C C . PRO A 1 87 ? 10.116 -8.185 17.754 1.00 88.56 87 PRO A C 1
ATOM 694 O O . PRO A 1 87 ? 10.817 -7.206 17.966 1.00 88.56 87 PRO A O 1
ATOM 697 N N . ASN A 1 88 ? 10.048 -8.767 16.551 1.00 89.44 88 ASN A N 1
ATOM 698 C CA . ASN A 1 88 ? 10.844 -8.357 15.388 1.00 89.44 88 ASN A CA 1
ATOM 699 C C . ASN A 1 88 ? 10.116 -7.349 14.482 1.00 89.44 88 ASN A C 1
ATOM 701 O O . ASN A 1 88 ? 10.445 -7.222 13.301 1.00 89.44 88 ASN A O 1
ATOM 705 N N . HIS A 1 89 ? 9.074 -6.680 14.980 1.00 88.75 89 HIS A N 1
ATOM 706 C CA . HIS A 1 89 ? 8.366 -5.679 14.193 1.00 88.75 89 HIS A CA 1
ATOM 707 C C . HIS A 1 89 ? 9.235 -4.415 14.036 1.00 88.75 89 HIS A C 1
ATOM 709 O O . HIS A 1 89 ? 9.805 -3.948 15.023 1.00 88.75 89 HIS A O 1
ATOM 715 N N . PRO A 1 90 ? 9.330 -3.828 12.826 1.00 88.88 90 PRO A N 1
ATOM 716 C CA . PRO A 1 90 ? 10.052 -2.572 12.616 1.00 88.88 90 PRO A CA 1
ATOM 717 C C . PRO A 1 90 ? 9.453 -1.418 13.447 1.00 88.88 90 PRO A C 1
ATOM 719 O O . PRO A 1 90 ? 8.356 -1.546 13.995 1.00 88.88 90 PRO A O 1
ATOM 722 N N . PRO A 1 91 ? 10.120 -0.258 13.561 1.00 87.06 91 PRO A N 1
ATOM 723 C CA . PRO A 1 91 ? 9.582 0.845 14.353 1.00 87.06 91 PRO A CA 1
ATOM 724 C C . PRO A 1 91 ? 8.207 1.314 13.839 1.00 87.06 91 PRO A C 1
ATOM 726 O O . PRO A 1 91 ? 7.887 1.168 12.659 1.00 87.06 91 PRO A O 1
ATOM 729 N N . LYS A 1 92 ? 7.383 1.879 14.732 1.00 82.56 92 LYS A N 1
ATOM 730 C CA . LYS A 1 92 ? 5.969 2.235 14.492 1.00 82.56 92 LYS A CA 1
ATOM 731 C C . LYS A 1 92 ? 5.791 3.478 13.612 1.00 82.56 92 LYS A C 1
ATOM 733 O O . LYS A 1 92 ? 5.235 4.484 14.022 1.00 82.56 92 LYS A O 1
ATOM 738 N N . HIS A 1 93 ? 6.261 3.417 12.379 1.00 84.00 93 HIS A N 1
ATOM 739 C CA . HIS A 1 93 ? 6.000 4.430 11.365 1.00 84.00 93 HIS A CA 1
ATOM 740 C C . HIS A 1 93 ? 5.741 3.743 10.029 1.00 84.00 93 HIS A C 1
ATOM 742 O O . HIS A 1 93 ? 6.152 2.604 9.810 1.00 84.00 93 HIS A O 1
ATOM 748 N N . ARG A 1 94 ? 5.065 4.436 9.108 1.00 89.75 94 ARG A N 1
ATOM 749 C CA . ARG A 1 94 ? 4.850 3.941 7.741 1.00 89.75 94 ARG A CA 1
ATOM 750 C C . ARG A 1 94 ? 4.099 2.603 7.677 1.00 89.75 94 ARG A C 1
ATOM 752 O O . ARG A 1 94 ? 4.407 1.766 6.829 1.00 89.75 94 ARG A O 1
ATOM 759 N N . CYS A 1 95 ? 3.097 2.400 8.536 1.00 92.38 95 CYS A N 1
ATOM 760 C CA . CYS A 1 95 ? 2.340 1.146 8.640 1.00 92.38 95 CYS A CA 1
ATOM 761 C C . CYS A 1 95 ? 1.844 0.644 7.272 1.00 92.38 95 CYS A C 1
ATOM 763 O O . CYS A 1 95 ? 2.022 -0.527 6.941 1.00 92.38 95 CYS A O 1
ATOM 765 N N . LEU A 1 96 ? 1.312 1.543 6.433 1.00 93.88 96 LEU A N 1
ATOM 766 C CA . LEU A 1 96 ? 0.730 1.213 5.122 1.00 93.88 96 LEU A CA 1
ATOM 767 C C . LEU A 1 96 ? 1.762 0.989 3.998 1.00 93.88 96 LEU A C 1
ATOM 769 O O . LEU A 1 96 ? 1.399 0.778 2.828 1.00 93.88 96 LEU A O 1
ATOM 773 N N . PHE A 1 97 ? 3.055 1.064 4.324 1.00 90.88 97 PHE A N 1
ATOM 774 C CA . PHE A 1 97 ? 4.130 0.609 3.445 1.00 90.88 97 PHE A CA 1
ATOM 775 C C . PHE A 1 97 ? 4.190 -0.920 3.421 1.00 90.88 97 PHE A C 1
ATOM 777 O O . PHE A 1 97 ? 4.180 -1.512 2.343 1.00 90.88 97 PHE A O 1
ATOM 784 N N . CYS A 1 98 ? 4.170 -1.531 4.607 1.00 90.62 98 CYS A N 1
ATOM 785 C CA . CYS A 1 98 ? 4.216 -2.977 4.798 1.00 90.62 98 CYS A CA 1
ATOM 786 C C . CYS A 1 98 ? 2.811 -3.597 4.826 1.00 90.62 98 CYS A C 1
ATOM 788 O O . CYS A 1 98 ? 2.574 -4.609 4.177 1.00 90.62 98 CYS A O 1
ATOM 790 N N . HIS A 1 99 ? 1.858 -2.994 5.537 1.00 92.88 99 HIS A N 1
ATOM 791 C CA . HIS A 1 99 ? 0.490 -3.499 5.674 1.00 92.88 99 HIS A CA 1
ATOM 792 C C . HIS A 1 99 ? -0.400 -2.872 4.603 1.00 92.88 99 HIS A C 1
ATOM 794 O O . HIS A 1 99 ? -0.919 -1.768 4.770 1.00 92.88 99 HIS A O 1
ATOM 800 N N . LYS A 1 100 ? -0.528 -3.533 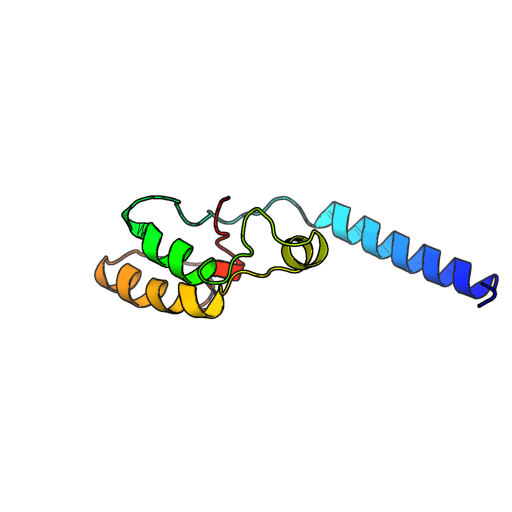3.449 1.00 91.44 100 LYS A N 1
ATOM 801 C CA . LYS A 1 100 ? -1.289 -2.979 2.324 1.00 91.44 100 LYS A CA 1
ATOM 802 C C . LYS A 1 100 ? -2.786 -2.922 2.635 1.00 91.44 100 LYS A C 1
ATOM 804 O O . LYS A 1 100 ? -3.321 -3.764 3.350 1.00 91.44 100 LYS A O 1
ATOM 809 N N . LEU A 1 101 ? -3.446 -1.914 2.069 1.00 92.25 101 LEU A N 1
ATOM 810 C CA . LEU A 1 101 ? -4.902 -1.848 1.999 1.00 92.25 101 LEU A CA 1
ATOM 811 C C . LEU A 1 101 ? -5.366 -2.853 0.943 1.00 92.25 101 LEU A C 1
ATOM 813 O O . LEU A 1 101 ? -4.801 -2.874 -0.155 1.00 92.25 101 LEU A O 1
ATOM 817 N N . VAL A 1 102 ? -6.366 -3.667 1.268 1.00 88.50 102 VAL A N 1
ATOM 818 C CA . VAL A 1 102 ? -6.996 -4.548 0.276 1.00 88.50 102 VAL A CA 1
ATOM 819 C C . VAL A 1 102 ? -7.917 -3.737 -0.637 1.00 88.50 102 VAL A C 1
ATOM 821 O O . VAL A 1 102 ? -8.430 -2.692 -0.244 1.00 88.50 102 VAL A O 1
ATOM 824 N N . LYS A 1 103 ? -8.060 -4.176 -1.886 1.00 67.38 103 LYS A N 1
ATOM 825 C CA . LYS A 1 103 ? -9.077 -3.636 -2.792 1.00 67.38 103 LYS A CA 1
ATOM 826 C C . LYS A 1 103 ? -10.417 -4.298 -2.522 1.00 67.38 103 LYS A C 1
ATOM 828 O O . LYS A 1 103 ? -10.392 -5.502 -2.188 1.00 67.38 103 LYS A O 1
#

Foldseek 3Di:
DDQDPVNVVVVVVVVVVVVVCVVPVDDQPAAADDPDPVLVQLVCQQCVVPDDPPDDPVSNVPDGGPNQVSLVPVVVVCVVVVPDDPPPDDPSPSCCVRHPHDD

Radius of gyration: 19.78 Å; chains: 1; bounding box: 42×25×57 Å

Organism: NCBI:txid115783

Sequence (103 aa):
MKIEKRDWFFIALVVTILAIFIAISGKEKTKPVPNNATHKQVYEIAYKNAPAADASLFKKAFFRPAKKDAEKFCEPCHAQNNIKLPPNHPPKHRCLFCHKLVK

pLDDT: mean 91.21, std 5.64, range [63.44, 97.81]

Secondary structure (DSSP, 8-state):
-PPPHHHHHHHHHHHHHHHHHHHHS----SPPBP-SGGGHHHHHHHHTTPPPTTS-HHHHHT----HHHHGGGHHHHHHHTT-PPPTTPPPSS-HHHHSPBP-